Protein AF-A0A0J6ECK5-F1 (afdb_monomer_lite)

Structure (mmCIF, N/CA/C/O backbone):
data_AF-A0A0J6ECK5-F1
#
_entry.id   AF-A0A0J6ECK5-F1
#
loop_
_atom_site.group_PDB
_atom_site.id
_atom_site.type_symbol
_atom_site.label_atom_id
_atom_site.label_alt_id
_atom_site.label_comp_id
_atom_site.label_asym_id
_atom_site.label_entity_id
_atom_site.label_seq_id
_atom_site.pdbx_PDB_ins_code
_atom_site.Cartn_x
_atom_site.Cartn_y
_atom_site.Cartn_z
_atom_site.occupancy
_atom_site.B_iso_or_equiv
_atom_site.auth_seq_id
_atom_site.auth_comp_id
_atom_site.auth_asym_id
_atom_site.auth_atom_id
_atom_site.pdbx_PDB_model_num
ATOM 1 N N . MET A 1 1 ? 6.755 0.360 -10.958 1.00 86.31 1 MET A N 1
ATOM 2 C CA . MET A 1 1 ? 5.351 0.800 -10.686 1.00 86.31 1 MET A CA 1
ATOM 3 C C . MET A 1 1 ? 5.095 0.678 -9.181 1.00 86.31 1 MET A C 1
ATOM 5 O O . MET A 1 1 ? 5.849 -0.048 -8.559 1.00 86.31 1 MET A O 1
ATOM 9 N N . TYR A 1 2 ? 4.150 1.373 -8.540 1.00 88.75 2 TYR A N 1
ATOM 10 C CA . TYR A 1 2 ? 3.985 1.309 -7.069 1.00 88.75 2 TYR A CA 1
ATOM 11 C C . TYR A 1 2 ? 2.554 0.984 -6.652 1.00 88.75 2 TYR A C 1
ATOM 13 O O . TYR A 1 2 ? 1.605 1.447 -7.279 1.00 88.75 2 TYR A O 1
ATOM 21 N N . LEU A 1 3 ? 2.395 0.228 -5.570 1.00 91.00 3 LEU A N 1
ATOM 22 C CA . LEU A 1 3 ? 1.100 -0.125 -4.995 1.00 91.00 3 LEU A CA 1
ATOM 23 C C . LEU A 1 3 ? 1.056 0.302 -3.529 1.00 91.00 3 LEU A C 1
ATOM 25 O O . LEU A 1 3 ? 1.968 -0.009 -2.762 1.00 91.00 3 LEU A O 1
ATOM 29 N N . LEU A 1 4 ? -0.007 0.999 -3.140 1.00 92.38 4 LEU A N 1
ATOM 30 C CA . LEU A 1 4 ? -0.282 1.343 -1.752 1.00 92.38 4 LEU A CA 1
ATOM 31 C C . LEU A 1 4 ? -1.243 0.314 -1.161 1.00 92.38 4 LEU A C 1
ATOM 33 O O . LEU A 1 4 ? -2.335 0.097 -1.679 1.00 92.38 4 LEU A O 1
ATOM 37 N N . THR A 1 5 ? -0.860 -0.278 -0.041 1.00 92.88 5 THR A N 1
ATOM 38 C CA . THR A 1 5 ? -1.718 -1.156 0.750 1.00 92.88 5 THR A CA 1
ATOM 39 C C . THR A 1 5 ? -2.064 -0.447 2.044 1.00 92.88 5 THR A C 1
ATOM 41 O O . THR A 1 5 ? -1.163 -0.045 2.777 1.00 92.88 5 THR A O 1
ATOM 44 N N . ILE A 1 6 ? -3.351 -0.327 2.354 1.00 91.88 6 ILE A N 1
ATOM 45 C CA . ILE A 1 6 ? -3.854 0.232 3.611 1.00 91.88 6 ILE A CA 1
ATOM 46 C C . ILE A 1 6 ? -4.650 -0.849 4.337 1.00 91.88 6 ILE A C 1
ATOM 48 O O . ILE A 1 6 ? -5.538 -1.476 3.765 1.00 91.88 6 ILE A O 1
ATOM 52 N N . ARG A 1 7 ? -4.322 -1.069 5.605 1.00 91.62 7 ARG A N 1
ATOM 53 C CA . ARG A 1 7 ? -4.954 -2.014 6.520 1.00 91.62 7 ARG A CA 1
ATOM 54 C C . ARG A 1 7 ? -5.573 -1.240 7.670 1.00 91.62 7 ARG A C 1
ATOM 56 O O . ARG A 1 7 ? -4.857 -0.754 8.543 1.00 91.62 7 ARG A O 1
ATOM 63 N N . ASP A 1 8 ? -6.891 -1.152 7.661 1.00 88.38 8 ASP A N 1
ATOM 64 C CA . ASP A 1 8 ? -7.691 -0.497 8.689 1.00 88.38 8 ASP A CA 1
ATOM 65 C C . ASP A 1 8 ? -8.519 -1.567 9.414 1.00 88.38 8 ASP A C 1
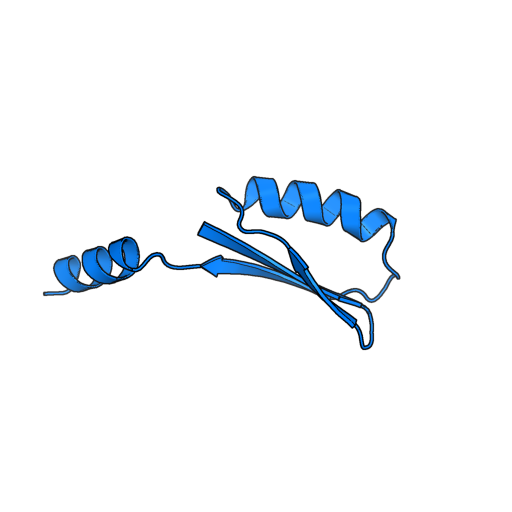ATOM 67 O O . ASP A 1 8 ? -9.517 -2.080 8.900 1.00 88.38 8 ASP A O 1
ATOM 71 N N . GLY A 1 9 ? -8.023 -2.018 10.568 1.00 85.50 9 GLY A N 1
ATOM 72 C CA . GLY A 1 9 ? -8.605 -3.141 11.307 1.00 85.50 9 GLY A CA 1
ATOM 73 C C . GLY A 1 9 ? -8.649 -4.436 10.485 1.00 85.50 9 GLY A C 1
ATOM 74 O O . GLY A 1 9 ? -7.618 -5.063 10.241 1.00 85.50 9 GLY A O 1
ATOM 75 N N . LEU A 1 10 ? -9.856 -4.849 10.085 1.00 84.69 10 LEU A N 1
ATOM 76 C CA . LEU A 1 10 ? -10.102 -6.044 9.264 1.00 84.69 10 LEU A CA 1
ATOM 77 C C . LEU A 1 10 ? -10.169 -5.745 7.759 1.00 84.69 10 LEU A C 1
ATOM 79 O O . LEU A 1 10 ? -10.170 -6.675 6.952 1.00 84.69 10 LEU A O 1
ATOM 83 N N . GLN A 1 11 ? -10.237 -4.472 7.360 1.00 87.06 11 GLN A N 1
ATOM 84 C CA . GLN A 1 11 ? -10.280 -4.098 5.951 1.00 87.06 11 GLN A CA 1
ATOM 85 C C . GLN A 1 11 ? -8.869 -3.915 5.403 1.00 87.06 11 GLN A C 1
ATOM 87 O O . GLN A 1 11 ? -8.058 -3.179 5.960 1.00 87.06 11 GLN A O 1
ATOM 92 N N . THR A 1 12 ? -8.595 -4.551 4.266 1.00 90.38 12 THR A N 1
ATOM 93 C CA . THR A 1 12 ? -7.388 -4.299 3.473 1.00 90.38 12 THR A CA 1
ATOM 94 C C . THR A 1 12 ? -7.795 -3.690 2.141 1.00 90.38 12 THR A C 1
ATOM 96 O O . THR A 1 12 ? -8.640 -4.242 1.436 1.00 90.38 12 THR A O 1
ATOM 99 N N . ARG A 1 13 ? -7.207 -2.545 1.802 1.00 90.50 13 ARG A N 1
ATOM 100 C CA . ARG A 1 13 ? -7.425 -1.823 0.548 1.00 90.50 13 ARG A CA 1
ATOM 101 C C . ARG A 1 13 ? -6.110 -1.739 -0.209 1.00 90.50 13 ARG A C 1
ATOM 103 O O . ARG A 1 13 ? -5.083 -1.407 0.374 1.00 90.50 13 ARG A O 1
ATOM 110 N N . HIS A 1 14 ? -6.169 -2.011 -1.504 1.00 91.56 14 HIS A N 1
ATOM 111 C CA . HIS A 1 14 ? -5.056 -1.821 -2.424 1.00 91.56 14 HIS A CA 1
ATOM 112 C C . HIS A 1 14 ? -5.401 -0.642 -3.331 1.00 91.56 14 HIS A C 1
ATOM 114 O O . HIS A 1 14 ? -6.456 -0.652 -3.966 1.00 91.56 14 HIS A O 1
ATOM 120 N N . ILE A 1 15 ? -4.546 0.376 -3.357 1.00 90.69 15 ILE A N 1
ATOM 121 C CA . ILE A 1 15 ? -4.714 1.581 -4.165 1.00 90.69 15 ILE A CA 1
ATOM 122 C C . ILE A 1 15 ? -3.513 1.709 -5.099 1.00 90.69 15 ILE A C 1
ATOM 124 O O . ILE A 1 15 ? -2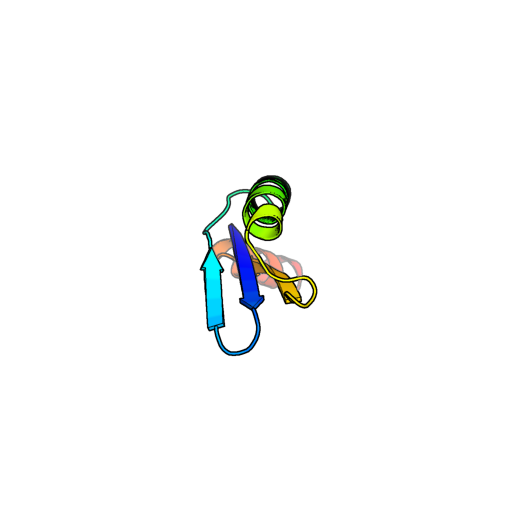.372 1.443 -4.716 1.00 90.69 15 ILE A O 1
ATOM 128 N N . GLY A 1 16 ? -3.786 2.078 -6.344 1.00 87.19 16 GLY A N 1
ATOM 129 C CA . GLY A 1 16 ? -2.805 2.152 -7.414 1.00 87.19 16 GLY A CA 1
ATOM 130 C C . GLY A 1 16 ? -3.316 1.455 -8.672 1.00 87.19 16 GLY A C 1
ATOM 131 O O . GLY A 1 16 ? -4.494 1.095 -8.751 1.00 87.19 16 GLY A O 1
ATOM 132 N N . PRO A 1 17 ? -2.443 1.255 -9.664 1.00 89.00 17 PRO A N 1
ATOM 133 C CA . PRO A 1 17 ? -0.988 1.422 -9.610 1.00 89.00 17 PRO A CA 1
ATOM 134 C C . PRO A 1 17 ? -0.509 2.876 -9.787 1.00 89.00 17 PRO A C 1
ATOM 136 O O . PRO A 1 17 ? -0.991 3.598 -10.654 1.00 89.00 17 PRO A O 1
ATOM 139 N N . TYR A 1 18 ? 0.485 3.292 -9.001 1.00 90.31 18 TYR A N 1
ATOM 140 C CA . TYR A 1 18 ? 1.109 4.616 -9.069 1.00 90.31 18 TYR A CA 1
ATOM 141 C C . TYR A 1 18 ? 2.405 4.604 -9.881 1.00 90.31 18 TYR A C 1
ATOM 143 O O . TYR A 1 18 ? 3.171 3.634 -9.874 1.00 90.31 18 TYR A O 1
ATOM 151 N N . SER A 1 19 ? 2.696 5.724 -10.542 1.00 85.75 19 SER A N 1
ATOM 152 C CA . SER A 1 19 ? 3.924 5.881 -11.330 1.00 85.75 19 SER A CA 1
ATOM 153 C C . SER A 1 19 ? 5.151 6.198 -10.470 1.00 85.75 19 SER A C 1
ATOM 155 O O . SER A 1 19 ? 6.275 5.973 -10.906 1.00 85.75 19 SER A O 1
ATOM 157 N N . SER A 1 20 ? 4.960 6.713 -9.252 1.00 87.75 20 SER A N 1
ATOM 158 C CA . SER A 1 20 ? 6.045 7.085 -8.338 1.00 87.75 20 SER A CA 1
ATOM 159 C C . SER A 1 20 ? 5.649 6.863 -6.872 1.00 87.75 20 SER A C 1
ATOM 161 O O . SER A 1 20 ? 4.456 6.902 -6.549 1.00 87.75 20 SER A O 1
ATOM 163 N N . PRO A 1 21 ? 6.620 6.688 -5.954 1.00 87.56 21 PRO A N 1
ATOM 164 C CA . PRO A 1 21 ? 6.314 6.520 -4.536 1.00 87.56 21 PRO A CA 1
ATOM 165 C C . PRO A 1 21 ? 5.766 7.819 -3.931 1.00 87.56 21 PRO A C 1
ATOM 167 O O . PRO A 1 21 ? 5.006 7.778 -2.970 1.00 87.56 21 PRO A O 1
ATOM 170 N N . LYS A 1 22 ? 6.093 8.973 -4.533 1.00 91.25 22 LYS A N 1
ATOM 171 C CA . LYS A 1 22 ? 5.547 10.274 -4.142 1.00 91.25 22 LYS A CA 1
ATOM 172 C C . LYS A 1 22 ? 4.039 10.348 -4.374 1.00 91.25 22 LYS A C 1
ATOM 174 O O . LYS A 1 22 ? 3.328 10.751 -3.468 1.00 91.25 22 LYS A O 1
ATOM 179 N N . GLN A 1 23 ? 3.551 9.905 -5.537 1.00 92.06 23 GLN A N 1
ATOM 180 C CA . GLN A 1 23 ? 2.105 9.855 -5.788 1.00 92.06 23 GLN A CA 1
ATOM 181 C C . GLN A 1 23 ? 1.384 8.964 -4.771 1.00 92.06 23 GLN A C 1
ATOM 183 O O . GLN A 1 23 ? 0.333 9.347 -4.271 1.00 92.06 23 GLN A O 1
ATOM 188 N N . ALA A 1 24 ? 1.969 7.812 -4.430 1.00 92.56 24 ALA A N 1
ATOM 189 C CA . ALA A 1 24 ? 1.407 6.924 -3.416 1.00 92.56 24 ALA A CA 1
ATOM 190 C C . ALA A 1 24 ? 1.379 7.574 -2.018 1.00 92.56 24 ALA A C 1
ATOM 192 O O . ALA A 1 24 ? 0.410 7.401 -1.287 1.00 92.56 24 ALA A O 1
ATOM 193 N N . ALA A 1 25 ? 2.413 8.338 -1.650 1.00 91.12 25 ALA A N 1
ATOM 194 C CA . ALA A 1 25 ? 2.479 9.044 -0.370 1.00 91.12 25 ALA A CA 1
ATOM 195 C C . ALA A 1 25 ? 1.490 10.223 -0.280 1.00 91.12 25 ALA A C 1
ATOM 197 O O . ALA A 1 25 ? 0.837 10.390 0.746 1.00 91.12 25 ALA A O 1
ATOM 198 N N . ASP A 1 26 ? 1.343 11.006 -1.353 1.00 93.56 26 ASP A N 1
ATOM 199 C CA . ASP A 1 26 ? 0.351 12.088 -1.439 1.00 93.56 26 ASP A CA 1
ATOM 200 C C . ASP A 1 26 ? -1.087 11.553 -1.279 1.00 93.56 26 ASP A C 1
ATOM 202 O O . ASP A 1 26 ? -1.915 12.151 -0.591 1.00 93.56 26 ASP A O 1
ATOM 206 N N . ASP A 1 27 ? -1.393 10.410 -1.899 1.00 90.69 27 ASP A N 1
ATOM 207 C CA . ASP A 1 27 ? -2.720 9.791 -1.814 1.00 90.69 27 ASP A CA 1
ATOM 208 C C . ASP A 1 27 ? -2.953 9.121 -0.449 1.00 90.69 27 ASP A C 1
ATOM 210 O O . ASP A 1 27 ? -4.049 9.201 0.109 1.00 90.69 27 ASP A O 1
ATOM 214 N N . LEU A 1 28 ? -1.903 8.536 0.140 1.00 91.12 28 LEU A N 1
ATOM 215 C CA . LEU A 1 28 ? -1.922 8.039 1.514 1.00 91.12 28 LEU A CA 1
ATOM 216 C C . LEU A 1 28 ? -2.325 9.142 2.498 1.00 91.12 28 LEU A C 1
ATOM 2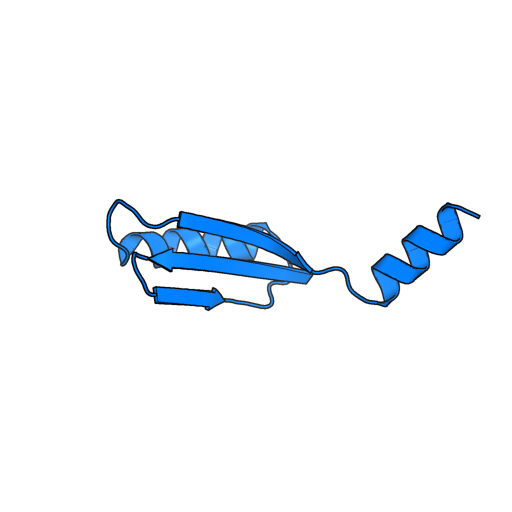18 O O . LEU A 1 28 ? -3.225 8.908 3.298 1.00 91.12 28 LEU A O 1
ATOM 222 N N . ASP A 1 29 ? -1.715 10.327 2.432 1.00 91.19 29 ASP A N 1
ATOM 223 C CA . ASP A 1 29 ? -2.022 11.438 3.347 1.00 91.19 29 ASP A CA 1
ATOM 224 C C . ASP A 1 29 ? -3.518 11.808 3.311 1.00 91.19 29 ASP A C 1
ATOM 226 O O . ASP A 1 29 ? -4.183 11.905 4.345 1.00 91.19 29 ASP A O 1
ATOM 230 N N . ARG A 1 30 ? -4.099 11.863 2.104 1.00 90.50 30 ARG A N 1
ATOM 231 C CA . ARG A 1 30 ? -5.541 12.095 1.903 1.00 90.50 30 ARG A CA 1
ATOM 232 C C . ARG A 1 30 ? -6.414 10.975 2.465 1.00 90.50 30 ARG A C 1
ATOM 234 O O . ARG A 1 30 ? -7.516 11.237 2.949 1.00 90.50 30 ARG A O 1
ATOM 241 N N . LEU A 1 31 ? -5.966 9.725 2.360 1.00 88.38 31 LEU A N 1
ATOM 242 C CA . LEU A 1 31 ? -6.696 8.558 2.860 1.00 88.38 31 LEU A CA 1
ATOM 243 C C . LEU A 1 31 ? -6.621 8.459 4.387 1.00 88.38 31 LEU A C 1
ATOM 245 O O . LEU A 1 31 ? -7.628 8.124 5.013 1.00 88.38 31 LEU A O 1
ATOM 249 N N . LEU A 1 32 ? -5.480 8.811 4.986 1.00 86.44 32 LEU A N 1
ATOM 250 C CA . LEU A 1 32 ? -5.281 8.842 6.436 1.00 86.44 32 LEU A CA 1
ATOM 251 C C . LEU A 1 32 ? -6.236 9.820 7.130 1.00 86.44 32 LEU A C 1
ATOM 253 O O . LEU A 1 32 ? -6.738 9.494 8.197 1.00 86.44 32 LEU A O 1
ATOM 257 N N . GLN A 1 33 ? -6.592 10.945 6.496 1.00 87.50 33 GLN A N 1
ATOM 258 C CA . GLN A 1 33 ? -7.600 11.882 7.028 1.00 87.50 33 GLN A CA 1
ATOM 259 C C . GLN A 1 33 ? -8.988 11.254 7.251 1.00 87.50 33 GLN A C 1
ATOM 261 O O . GLN A 1 33 ? -9.829 11.836 7.934 1.00 87.50 33 GLN A O 1
ATOM 266 N N . ARG A 1 34 ? -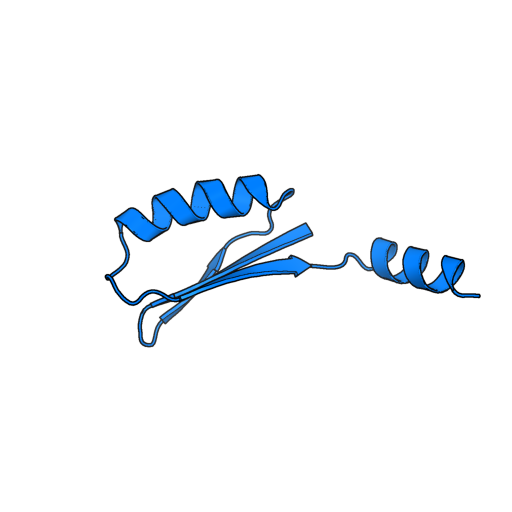9.258 10.096 6.637 1.00 82.31 34 ARG A N 1
ATOM 267 C CA . ARG A 1 34 ? -10.534 9.369 6.712 1.00 82.31 34 ARG A CA 1
ATOM 268 C C . ARG A 1 34 ? -10.421 8.014 7.411 1.00 82.31 34 ARG A C 1
ATOM 270 O O . ARG A 1 34 ? -11.428 7.314 7.490 1.00 82.31 34 ARG A O 1
ATOM 277 N N . CYS A 1 35 ? -9.222 7.619 7.838 1.00 79.75 35 CYS A N 1
ATOM 278 C CA . CYS A 1 35 ? -8.977 6.345 8.508 1.00 79.75 35 CYS A CA 1
ATOM 279 C C . CYS A 1 35 ? -8.856 6.544 10.023 1.00 79.75 35 CYS A C 1
ATOM 281 O O . CYS A 1 35 ? -8.587 7.646 10.497 1.00 79.75 35 CYS A O 1
ATOM 283 N N . ASP A 1 36 ? -9.055 5.463 10.771 1.00 77.50 36 ASP A N 1
ATOM 284 C CA . ASP A 1 36 ? -8.892 5.454 12.222 1.00 77.50 36 ASP A CA 1
ATOM 285 C C . ASP A 1 36 ? -7.403 5.528 12.625 1.00 77.50 36 ASP A C 1
ATOM 287 O O . ASP A 1 36 ? -6.500 5.232 11.837 1.00 77.50 36 ASP A O 1
ATOM 291 N N . ASP A 1 37 ? -7.134 5.865 13.890 1.00 73.69 37 ASP A N 1
ATOM 292 C CA . ASP A 1 37 ? -5.782 6.125 14.430 1.00 73.69 37 ASP A CA 1
ATOM 293 C C . ASP A 1 37 ? -4.809 4.927 14.296 1.00 73.69 37 ASP A C 1
ATOM 295 O O . ASP A 1 37 ? -3.589 5.075 14.347 1.00 73.69 37 ASP A O 1
ATOM 299 N N . ARG A 1 38 ? -5.332 3.711 14.075 1.00 81.81 38 ARG A N 1
ATOM 300 C CA . ARG A 1 38 ? -4.557 2.454 14.020 1.00 81.81 38 ARG A CA 1
ATOM 301 C C . ARG A 1 38 ? -4.411 1.858 12.625 1.00 81.81 38 ARG A C 1
ATOM 303 O O . ARG A 1 38 ? -4.163 0.654 12.487 1.00 81.81 38 ARG A O 1
ATOM 310 N N . VAL A 1 39 ? -4.551 2.674 11.593 1.00 88.88 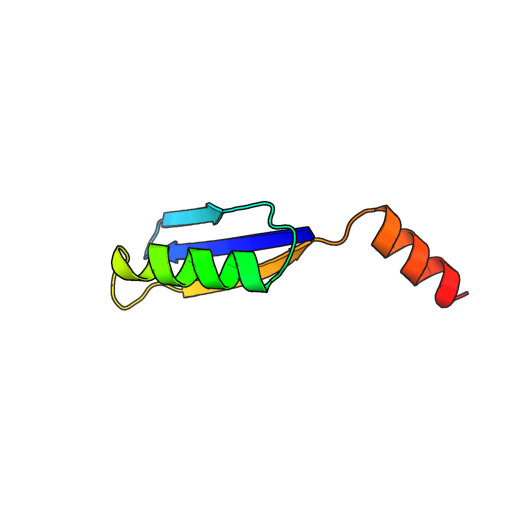39 VAL A N 1
ATOM 311 C CA . VAL A 1 39 ? -4.353 2.223 10.221 1.00 88.88 39 VAL A CA 1
ATOM 312 C C . VAL A 1 39 ? -2.876 1.902 9.952 1.00 88.88 39 VAL A C 1
ATOM 314 O O . VAL A 1 39 ? -1.970 2.686 10.238 1.00 88.88 39 VAL A O 1
ATOM 317 N N . ARG A 1 40 ? -2.602 0.720 9.393 1.00 90.69 40 ARG A N 1
ATOM 318 C CA . ARG A 1 40 ? -1.267 0.347 8.904 1.00 90.69 40 ARG A CA 1
ATOM 319 C C . ARG A 1 40 ? -1.219 0.490 7.401 1.00 90.69 40 ARG A C 1
ATOM 321 O O . ARG A 1 40 ? -2.122 0.037 6.715 1.00 90.69 40 ARG A O 1
ATOM 328 N N . TRP A 1 41 ? -0.131 1.016 6.871 1.00 92.25 41 TRP A N 1
ATOM 329 C CA . TRP A 1 41 ? 0.026 1.179 5.434 1.00 92.25 41 TRP A CA 1
ATOM 330 C C . TRP A 1 41 ? 1.416 0.757 4.978 1.00 92.25 41 TRP A C 1
ATOM 332 O O . TRP A 1 41 ? 2.360 0.731 5.769 1.00 92.25 41 TRP A O 1
ATOM 342 N N . GLN A 1 42 ? 1.524 0.376 3.706 1.00 92.69 42 GLN A N 1
ATOM 343 C CA . GLN A 1 42 ? 2.780 -0.003 3.062 1.00 92.69 42 GLN A CA 1
ATOM 344 C C . GLN A 1 42 ? 2.749 0.405 1.588 1.00 92.69 42 GLN A C 1
ATOM 346 O O . GLN A 1 42 ? 1.762 0.154 0.900 1.00 92.69 42 GLN A O 1
ATOM 351 N N . ILE A 1 43 ? 3.832 1.012 1.101 1.00 92.44 43 ILE A N 1
ATOM 352 C CA . ILE A 1 43 ? 4.034 1.294 -0.323 1.00 92.44 43 ILE A CA 1
ATOM 353 C C . ILE A 1 43 ? 5.023 0.262 -0.851 1.00 92.44 43 ILE A C 1
ATOM 355 O O . ILE A 1 43 ? 6.162 0.191 -0.391 1.00 92.44 43 ILE A O 1
ATOM 359 N N . HIS A 1 44 ? 4.579 -0.538 -1.809 1.00 88.38 44 HIS A N 1
ATOM 360 C CA . HIS A 1 44 ? 5.386 -1.566 -2.445 1.00 88.38 44 HIS A CA 1
ATOM 361 C C . HIS A 1 44 ? 5.797 -1.100 -3.837 1.00 88.38 44 HIS A C 1
ATOM 363 O O . HIS A 1 44 ? 4.958 -0.644 -4.615 1.00 88.38 44 HIS A O 1
ATOM 369 N N . ALA A 1 45 ? 7.084 -1.230 -4.157 1.00 86.12 45 ALA A N 1
ATOM 370 C CA . ALA A 1 45 ? 7.531 -1.173 -5.538 1.00 86.12 45 ALA A CA 1
ATOM 371 C C . ALA A 1 45 ? 7.109 -2.480 -6.216 1.00 86.12 45 ALA A C 1
ATOM 373 O O . ALA A 1 45 ? 7.498 -3.567 -5.801 1.00 86.12 45 ALA A O 1
ATOM 374 N N . GLN A 1 46 ? 6.258 -2.358 -7.219 1.00 77.31 46 GLN A N 1
ATOM 375 C CA . GLN A 1 46 ? 5.883 -3.433 -8.110 1.00 77.31 46 GLN A CA 1
ATOM 376 C C . GLN A 1 46 ? 6.881 -3.434 -9.267 1.00 77.31 46 GLN A C 1
ATOM 378 O O . GLN A 1 46 ? 6.915 -2.502 -10.082 1.00 77.31 46 GLN A O 1
ATOM 383 N N . GLU A 1 47 ? 7.718 -4.463 -9.274 1.00 67.56 47 GLU A N 1
ATOM 384 C CA . GLU A 1 47 ? 8.700 -4.713 -10.319 1.00 67.56 47 GLU A CA 1
ATOM 385 C C . GLU A 1 47 ? 7.956 -5.035 -11.615 1.00 67.56 47 GLU A C 1
ATOM 387 O O . GLU A 1 47 ? 7.094 -5.919 -11.660 1.00 67.56 47 GLU A O 1
ATOM 392 N N . SER A 1 48 ? 8.251 -4.289 -12.675 1.00 67.69 48 SER A N 1
ATOM 393 C CA . SER A 1 48 ? 7.753 -4.632 -14.004 1.00 67.69 48 SER A CA 1
ATOM 394 C C . SER A 1 48 ? 8.568 -5.813 -14.546 1.00 67.69 48 SER A C 1
ATOM 396 O O . SER A 1 48 ? 9.768 -5.880 -14.275 1.00 67.69 48 SER A O 1
ATOM 398 N N . PRO A 1 49 ? 7.999 -6.707 -15.377 1.00 67.25 49 PRO A N 1
ATOM 399 C CA . PRO A 1 49 ? 8.755 -7.813 -15.974 1.00 67.25 49 PRO A CA 1
ATOM 400 C C . PRO A 1 49 ? 10.048 -7.361 -16.672 1.00 67.25 49 PRO A C 1
ATOM 402 O O . PRO A 1 49 ? 11.051 -8.060 -16.618 1.00 67.25 49 PRO A O 1
ATOM 405 N N . ALA A 1 50 ? 10.040 -6.165 -17.271 1.00 69.50 50 ALA A N 1
ATOM 406 C CA . ALA A 1 50 ? 11.209 -5.547 -17.894 1.00 69.50 50 ALA A CA 1
ATOM 407 C C . ALA A 1 50 ? 12.288 -5.098 -16.889 1.00 69.50 50 ALA A C 1
ATOM 409 O O . ALA A 1 50 ? 13.471 -5.203 -17.188 1.00 69.50 50 ALA A O 1
ATOM 410 N N . GLU A 1 51 ? 11.900 -4.619 -15.702 1.00 69.38 51 GLU A N 1
ATOM 411 C CA . GLU A 1 51 ? 12.841 -4.216 -14.643 1.00 69.38 51 GLU A CA 1
ATOM 412 C C . GLU A 1 51 ? 13.513 -5.447 -14.021 1.00 69.38 51 GLU A C 1
ATOM 414 O O . GLU A 1 51 ? 14.720 -5.440 -13.784 1.00 69.38 51 GLU A O 1
ATOM 419 N N . LEU A 1 52 ? 12.749 -6.531 -13.842 1.00 70.50 52 LEU A N 1
ATOM 420 C CA . LEU A 1 52 ? 13.271 -7.817 -13.384 1.00 70.50 52 LEU A CA 1
ATOM 421 C C . LEU A 1 52 ? 14.243 -8.431 -14.408 1.00 70.50 52 LEU A C 1
ATOM 423 O O . LEU A 1 52 ? 15.313 -8.903 -14.028 1.00 70.50 52 LEU A O 1
ATOM 427 N N . LEU A 1 53 ? 13.897 -8.397 -15.704 1.00 73.94 53 LEU A N 1
ATOM 428 C CA . LEU A 1 53 ? 14.781 -8.888 -16.769 1.00 73.94 53 LEU A CA 1
ATOM 429 C C . LEU A 1 53 ? 16.087 -8.083 -16.830 1.00 73.94 53 LEU A C 1
ATOM 431 O O . LEU A 1 53 ? 17.160 -8.677 -16.834 1.00 73.94 53 LEU A O 1
ATOM 435 N N . ALA A 1 54 ? 16.002 -6.749 -16.797 1.00 69.56 54 ALA A N 1
ATOM 436 C CA . ALA A 1 54 ? 17.177 -5.880 -16.826 1.00 69.56 54 ALA A CA 1
ATOM 437 C C . ALA A 1 54 ? 18.104 -6.099 -15.614 1.00 69.56 54 ALA A C 1
ATOM 439 O O . ALA A 1 54 ? 19.325 -6.050 -15.751 1.00 69.56 54 ALA A O 1
ATOM 440 N N . GLY A 1 55 ? 17.542 -6.367 -14.430 1.00 67.94 55 GLY A N 1
ATOM 441 C CA . GLY A 1 55 ? 18.322 -6.697 -13.233 1.00 67.94 55 GLY A CA 1
ATOM 442 C C . GLY A 1 55 ? 19.051 -8.042 -13.324 1.00 67.94 55 GLY A C 1
ATOM 443 O O . GLY A 1 55 ? 20.157 -8.171 -12.804 1.00 67.94 55 GLY A O 1
ATOM 444 N N . LEU A 1 56 ? 18.463 -9.029 -14.007 1.00 72.62 56 LEU A N 1
ATOM 445 C CA . LEU A 1 56 ? 19.079 -10.341 -14.234 1.00 72.62 56 LEU A CA 1
ATOM 446 C C . LEU A 1 56 ? 20.211 -10.283 -15.271 1.00 72.62 56 LEU A C 1
ATOM 448 O O . LEU A 1 56 ? 21.230 -10.940 -15.079 1.00 72.62 56 LEU A O 1
ATOM 452 N N . GLU A 1 57 ? 20.068 -9.482 -16.331 1.00 66.44 57 GLU A N 1
ATOM 453 C CA . GLU A 1 57 ? 21.110 -9.315 -17.360 1.00 66.44 57 GLU A CA 1
ATOM 454 C C . GLU A 1 57 ? 22.367 -8.608 -16.835 1.00 66.44 57 GLU A C 1
ATOM 456 O O . GLU A 1 57 ? 23.462 -8.864 -17.321 1.00 66.44 57 GLU A O 1
ATOM 461 N N . LEU A 1 58 ? 22.231 -7.746 -15.822 1.00 60.81 58 LEU A N 1
ATOM 462 C CA . LEU A 1 58 ? 23.358 -7.039 -15.202 1.00 60.81 58 LEU A CA 1
ATOM 463 C C . LEU A 1 58 ? 24.118 -7.888 -14.167 1.00 60.81 58 LEU A C 1
ATOM 465 O O . LEU A 1 58 ? 25.193 -7.491 -13.716 1.00 60.81 58 LEU A O 1
ATOM 469 N N . ALA A 1 59 ? 23.544 -9.023 -13.763 1.00 56.78 59 ALA A N 1
ATOM 470 C CA . ALA A 1 59 ? 24.120 -9.964 -12.804 1.00 56.78 59 ALA A CA 1
ATOM 471 C C . ALA A 1 59 ? 24.800 -11.181 -13.470 1.00 56.78 59 ALA A C 1
ATOM 473 O O . ALA A 1 59 ? 25.289 -12.056 -12.750 1.00 56.78 59 ALA A O 1
ATOM 474 N N . ALA A 1 60 ? 24.816 -11.241 -14.808 1.00 50.38 60 ALA A N 1
ATOM 475 C CA . ALA A 1 60 ? 25.443 -12.280 -15.632 1.00 50.38 60 ALA A CA 1
ATOM 476 C C . ALA A 1 60 ? 26.761 -11.791 -16.252 1.00 50.38 60 ALA A C 1
ATOM 478 O O . ALA A 1 60 ? 27.680 -12.632 -16.386 1.00 50.38 60 ALA A O 1
#

pLDDT: mean 83.19, std 10.45, range [50.38,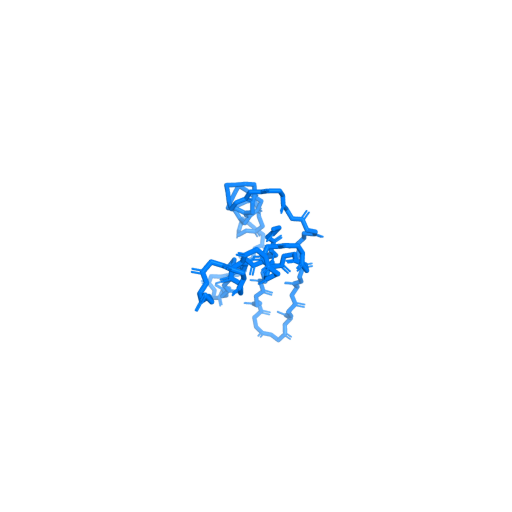 93.56]

Secondary structure (DSSP, 8-state):
-EEEEEEETTEEEEEEEESSHHHHHHHHHHHHTTS-TT-EEEEEE---HHHHHHHHHTT-

Radius of gyration: 14.51 Å; chains: 1; bounding box: 36×24×32 Å

Sequence (60 aa):
MYLLTIRDGLQTRHIGPYSSPKQAADDLDRLLQRCDDRVRWQIHAQESPAELLAGLELAA

Foldseek 3Di:
DKWKWKDQPPDIDIDDDDPDVVVVVVVVVVVVVVGDPPMDMDMDDDQDPVNVVVVVVVVD